Protein AF-A0A959Y6J8-F1 (afdb_monomer_lite)

Secondary structure (DSSP, 8-state):
-PPPPGGGGSEEEEEE--SSTTSPP-EEEEEEEEEETTEEEEEEETTEEPEEEEEE-SSSS-EEEEE-

pLDDT: mean 92.74, std 6.23, range [63.09, 97.69]

Sequence (68 aa):
SQAPDPAVLVGEGQVDLRPKPDAEPYCQKLIVTEVNDSSFTGTFYYDSEIQEARFNVDWGGLTIAFVT

Structure (mmCIF, N/CA/C/O backbone):
data_AF-A0A959Y6J8-F1
#
_entry.id   AF-A0A959Y6J8-F1
#
loop_
_atom_site.group_PDB
_atom_site.id
_atom_site.type_symbol
_atom_site.label_atom_id
_atom_site.label_alt_id
_atom_site.label_comp_id
_atom_site.label_asym_id
_atom_site.label_entity_id
_atom_site.label_seq_id
_atom_site.pdbx_PDB_ins_code
_atom_site.Cartn_x
_atom_site.Cartn_y
_atom_site.Cartn_z
_atom_site.occupancy
_atom_site.B_iso_or_equiv
_atom_site.auth_seq_id
_atom_site.auth_comp_id
_atom_site.auth_asym_id
_atom_site.auth_atom_id
_atom_site.pdbx_PDB_model_num
ATOM 1 N N . SER A 1 1 ? -18.848 -13.135 -9.694 1.00 63.09 1 SER A N 1
ATOM 2 C CA . SER A 1 1 ? -17.537 -13.261 -9.029 1.00 63.09 1 SER A CA 1
ATOM 3 C C . SER A 1 1 ? -17.662 -12.655 -7.647 1.00 63.09 1 SER A C 1
ATOM 5 O O . SER A 1 1 ? -18.408 -11.696 -7.493 1.00 63.09 1 SER A O 1
ATOM 7 N N . GLN A 1 2 ? -17.021 -13.241 -6.641 1.00 72.75 2 GLN A N 1
ATOM 8 C CA . GLN A 1 2 ? -16.944 -12.639 -5.309 1.00 72.75 2 GLN A CA 1
ATOM 9 C C . GLN A 1 2 ? -15.900 -11.515 -5.346 1.00 72.75 2 GLN A C 1
ATOM 11 O O . GLN A 1 2 ? -14.855 -11.695 -5.975 1.00 72.75 2 GLN A O 1
ATOM 16 N N . ALA A 1 3 ? -16.201 -10.363 -4.741 1.00 79.81 3 ALA A N 1
ATOM 17 C CA . ALA A 1 3 ? -15.222 -9.290 -4.585 1.00 79.81 3 ALA A CA 1
ATOM 18 C C . ALA A 1 3 ? -14.037 -9.793 -3.733 1.00 79.81 3 ALA A C 1
ATOM 20 O O . ALA A 1 3 ? -14.260 -10.592 -2.817 1.00 79.81 3 ALA A O 1
ATOM 21 N N . PRO A 1 4 ? -12.792 -9.392 -4.040 1.00 86.69 4 PRO A N 1
ATOM 22 C CA . PRO A 1 4 ? -11.631 -9.796 -3.254 1.00 86.69 4 PRO A CA 1
ATOM 23 C C . PRO A 1 4 ? -11.748 -9.306 -1.804 1.00 86.69 4 PRO A C 1
ATOM 25 O O . PRO A 1 4 ? -12.216 -8.198 -1.557 1.00 86.69 4 PRO A O 1
ATOM 28 N N . ASP A 1 5 ? -11.313 -10.135 -0.855 1.00 90.81 5 ASP A N 1
ATOM 29 C CA . ASP A 1 5 ? -11.239 -9.769 0.562 1.00 90.81 5 ASP A CA 1
ATOM 30 C C . ASP A 1 5 ? -10.036 -8.834 0.784 1.00 90.81 5 ASP A C 1
ATOM 32 O O . ASP A 1 5 ? -8.905 -9.265 0.541 1.00 90.81 5 ASP A O 1
ATOM 36 N N . PRO A 1 6 ? -10.229 -7.576 1.228 1.00 91.12 6 PRO A N 1
ATOM 37 C CA . PRO A 1 6 ? -9.130 -6.633 1.416 1.00 91.12 6 PRO A CA 1
ATOM 38 C C . PRO A 1 6 ? -8.155 -7.063 2.523 1.00 91.12 6 PRO A C 1
ATOM 40 O O . PRO A 1 6 ? -7.015 -6.602 2.517 1.00 91.12 6 PRO A O 1
ATOM 43 N N . ALA A 1 7 ? -8.531 -7.994 3.413 1.00 93.56 7 ALA A N 1
ATOM 44 C CA . ALA A 1 7 ? -7.628 -8.560 4.417 1.00 93.56 7 ALA A CA 1
ATOM 45 C C . ALA A 1 7 ? -6.390 -9.246 3.804 1.00 93.56 7 ALA A C 1
ATOM 47 O O . ALA A 1 7 ? -5.372 -9.387 4.478 1.00 93.56 7 ALA A O 1
ATOM 48 N N . VAL A 1 8 ? -6.439 -9.607 2.514 1.00 92.50 8 VAL A N 1
ATOM 49 C CA . VAL A 1 8 ? -5.290 -10.123 1.749 1.00 92.50 8 VAL A CA 1
ATOM 50 C C . VAL A 1 8 ? -4.106 -9.151 1.687 1.00 92.50 8 VAL A C 1
ATOM 52 O O . VAL A 1 8 ? -2.989 -9.582 1.415 1.00 92.50 8 VAL A O 1
ATOM 55 N N . LEU A 1 9 ? -4.325 -7.852 1.924 1.00 94.06 9 LEU A N 1
ATOM 56 C CA . LEU A 1 9 ? -3.2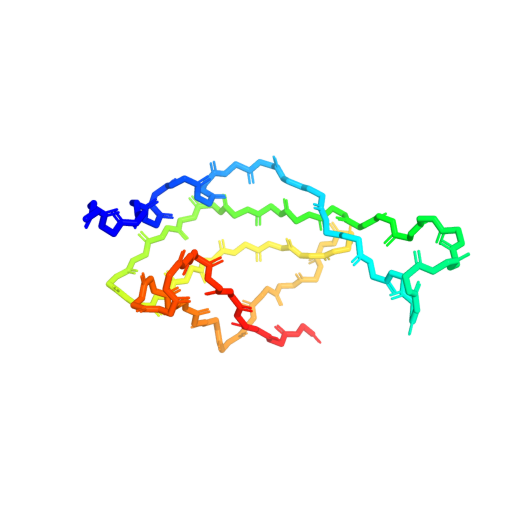42 -6.868 1.937 1.00 94.06 9 LEU A CA 1
ATOM 57 C C . LEU A 1 9 ? -2.295 -7.063 3.119 1.00 94.06 9 LEU A C 1
ATOM 59 O O . LEU A 1 9 ? -1.125 -6.729 2.980 1.00 94.06 9 LEU A O 1
ATOM 63 N N . VAL A 1 10 ? -2.781 -7.573 4.258 1.00 97.31 10 VAL A N 1
ATOM 64 C CA . VAL A 1 10 ? -1.998 -7.657 5.498 1.00 97.31 10 VAL A CA 1
ATOM 65 C C . VAL A 1 10 ? -0.790 -8.572 5.307 1.00 97.31 10 VAL A C 1
ATOM 67 O O . VAL A 1 10 ? -0.925 -9.750 4.977 1.00 97.31 10 VAL A O 1
ATOM 70 N N . GLY A 1 11 ? 0.398 -8.032 5.571 1.00 96.75 11 GLY A N 1
ATOM 71 C CA . GLY A 1 11 ? 1.672 -8.721 5.418 1.00 96.75 11 GLY A CA 1
ATOM 72 C C . GLY A 1 11 ? 2.686 -7.923 4.606 1.00 96.75 11 GLY A C 1
ATOM 73 O O . GLY A 1 11 ? 2.558 -6.716 4.399 1.00 96.75 11 GLY A O 1
ATOM 74 N N . GLU A 1 12 ? 3.733 -8.618 4.167 1.00 96.50 12 GLU A N 1
ATOM 75 C CA . GLU A 1 12 ? 4.758 -8.050 3.296 1.00 96.50 12 GLU A CA 1
ATOM 76 C C . GLU A 1 12 ? 4.447 -8.360 1.831 1.00 96.50 12 GLU A C 1
ATOM 78 O O . GLU A 1 12 ? 4.179 -9.504 1.461 1.00 96.50 12 GLU A O 1
ATOM 83 N N . GLY A 1 13 ? 4.538 -7.337 0.989 1.00 93.81 13 GLY A N 1
ATOM 84 C CA . GLY A 1 13 ? 4.367 -7.424 -0.452 1.00 93.81 13 GLY A CA 1
ATOM 85 C C . GLY A 1 13 ? 5.443 -6.653 -1.208 1.00 93.81 13 GLY A C 1
ATOM 86 O O . GLY A 1 13 ? 6.266 -5.932 -0.635 1.00 93.81 13 GLY A O 1
ATOM 87 N N . GLN A 1 14 ? 5.425 -6.808 -2.530 1.00 94.25 14 GLN A N 1
ATOM 88 C CA . GLN A 1 14 ? 6.262 -6.046 -3.449 1.00 94.25 14 GLN A CA 1
ATOM 89 C C . GLN A 1 14 ? 5.385 -5.323 -4.467 1.00 94.25 14 GLN A C 1
ATOM 91 O O . GLN A 1 14 ? 4.504 -5.932 -5.072 1.00 94.25 14 GLN A O 1
ATOM 96 N N . VAL A 1 15 ? 5.648 -4.033 -4.667 1.00 93.19 15 VAL A N 1
ATOM 97 C CA . VAL A 1 15 ? 4.995 -3.205 -5.686 1.00 93.19 15 VAL A CA 1
ATOM 98 C C . VAL A 1 15 ? 5.999 -2.914 -6.787 1.00 93.19 15 VAL A C 1
ATOM 100 O O . VAL A 1 15 ? 7.063 -2.361 -6.521 1.00 93.19 15 VAL A O 1
ATOM 103 N N . ASP A 1 16 ? 5.663 -3.277 -8.020 1.00 95.12 16 ASP A N 1
ATOM 104 C CA . ASP A 1 16 ? 6.478 -2.966 -9.191 1.00 95.12 16 ASP A CA 1
ATOM 105 C C . ASP A 1 16 ? 6.136 -1.570 -9.723 1.00 95.12 16 ASP A C 1
ATOM 107 O O . ASP A 1 16 ? 5.033 -1.324 -10.209 1.00 95.12 16 ASP A O 1
ATOM 111 N N . LEU A 1 17 ? 7.095 -0.655 -9.618 1.00 93.38 17 LEU A N 1
ATOM 112 C CA . LEU A 1 17 ? 6.982 0.747 -10.010 1.00 93.38 17 LEU A CA 1
ATOM 113 C C . LEU A 1 17 ? 7.645 1.027 -11.362 1.00 93.38 17 LEU A C 1
ATOM 115 O O . LEU A 1 17 ? 8.067 2.158 -11.627 1.00 93.38 17 LEU A O 1
ATOM 119 N N . ARG A 1 18 ? 7.792 0.011 -12.221 1.00 96.75 18 ARG A N 1
ATOM 120 C CA . ARG A 1 18 ? 8.337 0.222 -13.564 1.00 96.75 18 ARG A CA 1
ATOM 121 C C . ARG A 1 18 ? 7.537 1.320 -14.295 1.00 96.75 18 ARG A C 1
ATOM 123 O O . ARG A 1 18 ? 6.306 1.275 -14.317 1.00 96.75 18 ARG A O 1
ATOM 130 N N . PRO A 1 19 ? 8.196 2.301 -14.940 1.00 94.75 19 PRO A N 1
ATOM 131 C CA . PRO A 1 19 ? 7.503 3.435 -15.564 1.00 94.75 19 PRO A CA 1
ATOM 132 C C . PRO A 1 19 ? 6.742 3.051 -16.842 1.00 94.75 19 PRO A C 1
ATOM 134 O O . PRO A 1 19 ? 5.970 3.845 -17.375 1.00 94.75 19 PRO A O 1
ATOM 137 N N . LYS A 1 20 ? 6.997 1.849 -17.369 1.00 96.50 20 LYS A N 1
ATOM 138 C CA . LYS A 1 20 ? 6.376 1.281 -18.566 1.00 96.50 20 LYS A CA 1
ATOM 139 C C . LYS A 1 20 ? 6.439 -0.254 -18.513 1.00 96.50 20 LYS A C 1
ATOM 141 O O . LYS A 1 20 ? 7.352 -0.782 -17.878 1.00 96.50 20 LYS A O 1
ATOM 146 N N . PRO A 1 21 ? 5.525 -0.982 -19.183 1.00 94.69 21 PRO A N 1
ATOM 147 C CA . PRO A 1 21 ? 5.436 -2.443 -19.073 1.00 94.69 21 PRO A CA 1
ATOM 148 C C . PRO A 1 21 ? 6.714 -3.206 -19.461 1.00 94.69 21 PRO A C 1
ATOM 150 O O . PRO A 1 21 ? 7.006 -4.251 -18.885 1.00 94.69 21 PRO A O 1
ATOM 153 N N . ASP A 1 22 ? 7.477 -2.671 -20.415 1.00 96.19 22 ASP A N 1
ATOM 154 C CA . ASP A 1 22 ? 8.699 -3.258 -20.978 1.00 96.19 22 ASP A CA 1
ATOM 155 C C . ASP A 1 22 ? 9.993 -2.788 -20.289 1.00 96.19 22 ASP A C 1
ATOM 157 O O . ASP A 1 22 ? 11.077 -3.188 -20.706 1.00 96.19 22 ASP A O 1
ATOM 161 N N . ALA A 1 23 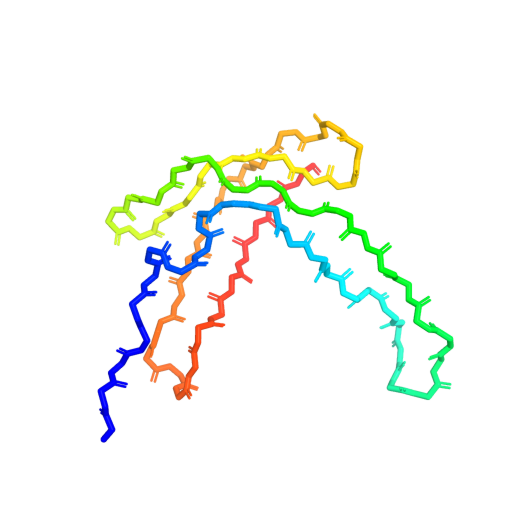? 9.915 -1.921 -19.274 1.00 97.62 23 ALA A N 1
ATOM 162 C CA . ALA A 1 23 ? 11.083 -1.570 -18.472 1.00 97.62 23 ALA A CA 1
ATOM 163 C C . ALA A 1 23 ? 11.453 -2.707 -17.510 1.00 97.62 23 ALA A C 1
ATOM 165 O O . ALA A 1 23 ? 10.615 -3.543 -17.159 1.00 97.62 23 ALA A O 1
ATOM 166 N N . GLU A 1 24 ? 12.709 -2.697 -17.060 1.00 97.44 24 GLU A N 1
ATOM 167 C CA . GLU A 1 24 ? 13.164 -3.589 -15.996 1.00 97.44 24 GLU A CA 1
ATOM 168 C C . GLU A 1 24 ? 12.283 -3.433 -14.741 1.00 97.44 24 GLU A C 1
ATOM 170 O O . GLU A 1 24 ? 11.873 -2.307 -14.426 1.00 97.44 24 GLU A O 1
ATOM 175 N N . PRO A 1 25 ? 11.982 -4.534 -14.024 1.00 96.69 25 PRO A N 1
ATOM 176 C CA . PRO A 1 25 ? 11.197 -4.478 -12.798 1.00 96.69 25 PRO A CA 1
ATOM 177 C C . PRO A 1 25 ? 11.811 -3.508 -11.785 1.00 96.69 25 PRO A C 1
ATOM 179 O O . PRO A 1 25 ? 13.009 -3.572 -11.500 1.00 96.69 25 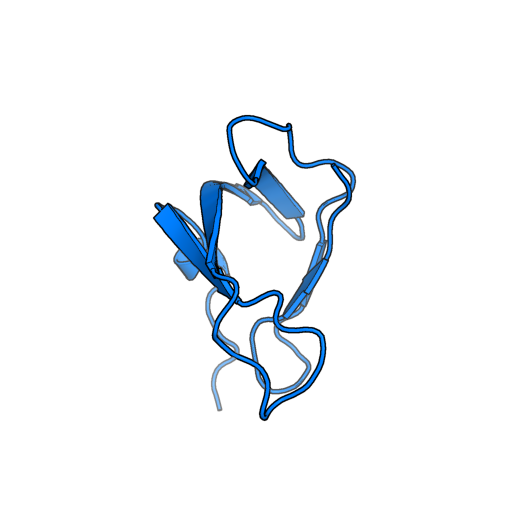PRO A O 1
ATOM 182 N N . TYR A 1 26 ? 10.979 -2.655 -11.190 1.00 95.31 26 TYR A N 1
ATOM 183 C CA . TYR A 1 26 ? 11.393 -1.768 -10.106 1.00 95.31 26 TYR A CA 1
ATOM 184 C C . TYR A 1 26 ? 10.549 -2.049 -8.864 1.00 95.31 26 TYR A C 1
ATOM 186 O O . TYR A 1 26 ? 9.622 -1.315 -8.535 1.00 95.31 26 TYR A O 1
ATOM 194 N N . CYS A 1 27 ? 10.852 -3.163 -8.197 1.00 94.38 27 CYS A N 1
ATOM 195 C CA . CYS A 1 27 ? 10.077 -3.647 -7.059 1.00 94.38 27 CYS A CA 1
ATOM 196 C C . CYS A 1 27 ? 10.465 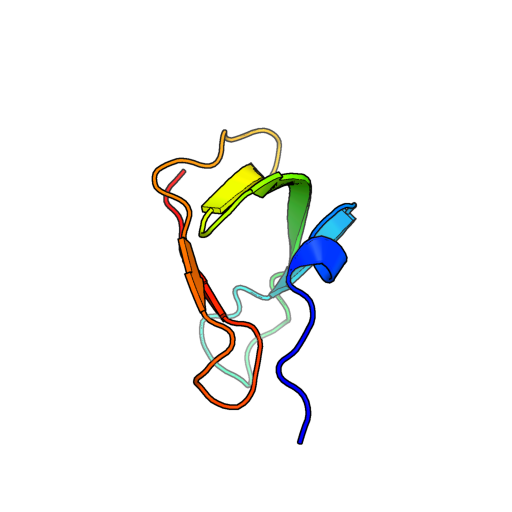-2.941 -5.753 1.00 94.38 27 CYS A C 1
ATOM 198 O O . CYS A 1 27 ? 11.636 -2.933 -5.374 1.00 94.38 27 CYS A O 1
ATOM 200 N N . GLN A 1 28 ? 9.472 -2.413 -5.040 1.00 94.69 28 GLN A N 1
ATOM 201 C CA . GLN A 1 28 ? 9.607 -1.795 -3.721 1.00 94.69 28 GLN A CA 1
ATOM 202 C C . GLN A 1 28 ? 8.816 -2.560 -2.669 1.00 94.69 28 GLN A C 1
ATOM 204 O O . GLN A 1 28 ? 7.759 -3.117 -2.969 1.00 94.69 28 GLN A O 1
ATOM 209 N N . LYS A 1 29 ? 9.328 -2.592 -1.435 1.00 95.88 29 LYS A N 1
ATOM 210 C CA . LYS A 1 29 ? 8.654 -3.263 -0.323 1.00 95.88 29 LYS A CA 1
ATOM 211 C C . LYS A 1 29 ? 7.425 -2.457 0.099 1.00 95.88 29 LYS A C 1
ATOM 213 O O . LYS A 1 29 ? 7.491 -1.238 0.240 1.00 95.88 29 LYS A O 1
ATOM 218 N N . LEU A 1 30 ? 6.323 -3.163 0.316 1.00 96.56 30 LEU A N 1
ATOM 219 C CA . LEU A 1 30 ? 5.111 -2.665 0.952 1.00 96.56 30 LEU A CA 1
ATOM 220 C C . LEU A 1 30 ? 4.849 -3.540 2.176 1.00 96.56 30 LEU A C 1
ATOM 222 O O . LEU A 1 30 ? 4.817 -4.762 2.056 1.00 96.56 30 LEU A O 1
ATOM 226 N N . ILE A 1 31 ? 4.674 -2.935 3.343 1.00 97.31 31 ILE A N 1
ATOM 227 C CA . ILE A 1 31 ? 4.267 -3.642 4.557 1.00 97.31 31 ILE A CA 1
ATOM 228 C C . ILE A 1 31 ? 2.915 -3.088 4.953 1.00 97.31 31 ILE A C 1
ATOM 230 O O . ILE A 1 31 ? 2.821 -1.905 5.252 1.00 97.31 31 ILE A O 1
ATOM 234 N N . VAL A 1 32 ? 1.885 -3.927 4.980 1.00 97.38 32 VAL A N 1
ATOM 235 C CA . VAL A 1 32 ? 0.564 -3.552 5.492 1.00 97.38 32 VAL A CA 1
ATOM 236 C C . VAL A 1 32 ? 0.351 -4.255 6.820 1.00 97.38 32 VAL A C 1
ATOM 238 O O . VAL A 1 32 ? 0.411 -5.481 6.907 1.00 97.38 32 VAL A O 1
ATOM 241 N N . THR A 1 33 ? 0.109 -3.477 7.865 1.00 97.50 33 THR A N 1
ATOM 242 C CA . THR A 1 33 ? -0.060 -3.985 9.230 1.00 97.50 33 THR A CA 1
ATOM 243 C C . THR A 1 33 ? -1.519 -4.192 9.602 1.00 97.50 33 THR A C 1
ATOM 245 O O . THR A 1 33 ? -1.830 -5.081 10.389 1.00 97.50 33 THR A O 1
ATOM 248 N N . GLU A 1 34 ? -2.416 -3.388 9.037 1.00 97.06 34 GLU A N 1
ATOM 249 C CA . GLU A 1 34 ? -3.840 -3.435 9.345 1.00 97.06 34 GLU A CA 1
ATOM 250 C C . GLU A 1 34 ? -4.660 -2.983 8.139 1.00 97.06 34 GLU A C 1
ATOM 252 O O . GLU A 1 34 ? -4.260 -2.089 7.391 1.00 97.06 34 GLU A O 1
ATOM 257 N N . VAL A 1 35 ? -5.832 -3.589 7.983 1.00 96.44 35 VAL A N 1
ATOM 258 C CA . VAL A 1 35 ? -6.880 -3.171 7.055 1.00 96.44 35 VAL A CA 1
ATOM 259 C C . VAL A 1 35 ? -8.119 -2.874 7.888 1.00 96.44 35 VAL A C 1
ATOM 261 O O . VAL A 1 35 ? -8.497 -3.667 8.748 1.00 96.44 35 VAL A O 1
ATOM 264 N N . ASN A 1 36 ? -8.747 -1.736 7.630 1.00 90.06 36 ASN A N 1
ATOM 265 C CA . ASN A 1 36 ? -9.996 -1.305 8.252 1.00 90.06 36 ASN A CA 1
ATOM 266 C C . ASN A 1 36 ? -11.000 -0.896 7.162 1.00 90.06 36 ASN A C 1
ATOM 268 O O . ASN A 1 36 ? -10.664 -0.955 5.983 1.00 90.06 36 ASN A O 1
ATOM 272 N N . ASP A 1 37 ? -12.226 -0.525 7.546 1.00 84.56 37 ASP A N 1
ATOM 273 C CA . ASP A 1 37 ? -13.409 -0.360 6.676 1.00 84.56 37 ASP A CA 1
ATOM 274 C C . ASP A 1 37 ? -13.126 -0.027 5.196 1.00 84.56 37 ASP A C 1
ATOM 276 O O . ASP A 1 37 ? -13.577 -0.749 4.309 1.00 84.56 37 ASP A O 1
ATOM 280 N N . SER A 1 38 ? -12.372 1.045 4.915 1.00 86.94 38 SER A N 1
ATOM 281 C CA . SER A 1 38 ? -12.001 1.452 3.549 1.00 86.94 38 SER A CA 1
ATOM 282 C C . SER A 1 38 ? -10.553 1.951 3.415 1.00 86.94 38 SER A C 1
ATOM 284 O O . SER A 1 38 ? -10.248 2.748 2.521 1.00 86.94 38 SER A O 1
ATOM 286 N N . SER A 1 39 ? -9.672 1.576 4.344 1.00 95.69 39 SER A N 1
ATOM 287 C CA . SER A 1 39 ? -8.287 2.055 4.414 1.00 95.69 39 SER A CA 1
ATOM 288 C C . SER A 1 39 ? -7.353 0.970 4.965 1.00 95.69 39 SER A C 1
ATOM 290 O O . SER A 1 39 ? -7.776 -0.112 5.368 1.00 95.69 39 SER A O 1
ATOM 292 N N . PHE A 1 40 ? -6.053 1.236 4.938 1.00 96.88 40 PHE A N 1
ATOM 293 C CA . PHE A 1 40 ? -5.031 0.357 5.497 1.00 96.88 40 PHE A CA 1
ATOM 294 C C . PHE A 1 40 ? -3.884 1.179 6.090 1.00 96.88 40 PHE A C 1
ATOM 296 O O . PHE A 1 40 ? -3.733 2.358 5.769 1.00 96.88 40 PHE A O 1
ATOM 303 N N . THR A 1 41 ? -3.102 0.574 6.979 1.00 97.56 41 THR A N 1
ATOM 304 C CA . THR A 1 41 ? -1.919 1.186 7.602 1.00 97.56 41 THR A CA 1
ATOM 305 C C . THR A 1 41 ? -0.678 0.365 7.290 1.00 97.56 41 THR A C 1
ATOM 307 O O . THR A 1 41 ? -0.768 -0.838 7.026 1.00 97.56 41 THR A O 1
ATOM 310 N N . GLY A 1 42 ? 0.487 1.011 7.286 1.00 96.75 42 GLY A N 1
ATOM 311 C CA . GLY A 1 42 ? 1.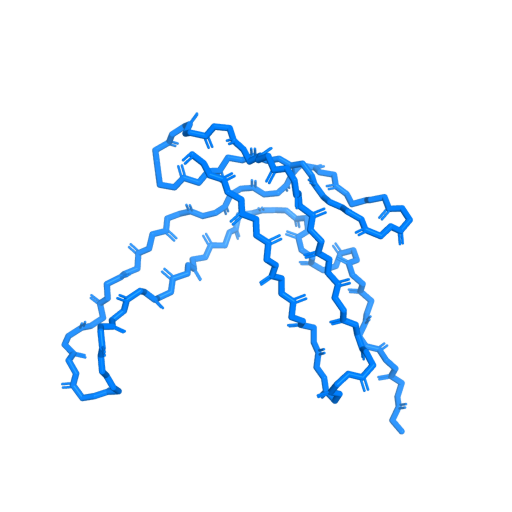716 0.345 6.889 1.00 96.75 42 GLY A CA 1
ATOM 312 C C . GLY A 1 42 ? 2.860 1.282 6.529 1.00 96.75 42 GLY A C 1
ATOM 313 O O . GLY A 1 42 ? 2.796 2.490 6.767 1.00 96.75 42 GLY A O 1
ATOM 314 N N . THR A 1 43 ? 3.890 0.711 5.911 1.00 97.69 43 THR A N 1
ATOM 315 C CA . THR A 1 43 ? 5.048 1.438 5.380 1.00 97.69 43 THR A CA 1
ATOM 316 C C . THR A 1 43 ? 5.351 1.046 3.938 1.00 97.69 43 THR A C 1
ATOM 318 O O . THR A 1 43 ? 5.019 -0.051 3.475 1.00 97.69 43 THR A O 1
ATOM 321 N N . PHE A 1 44 ? 5.998 1.955 3.213 1.00 96.19 44 PHE A N 1
ATOM 322 C CA . PHE A 1 44 ? 6.414 1.757 1.828 1.00 96.19 44 PHE A CA 1
ATOM 323 C C . PHE A 1 44 ? 7.881 2.151 1.603 1.00 96.19 44 PHE A C 1
ATOM 325 O O . PHE A 1 44 ? 8.447 2.955 2.350 1.00 96.19 44 PHE A O 1
ATOM 332 N N . TYR A 1 45 ? 8.485 1.593 0.546 1.00 86.44 45 TYR A N 1
ATOM 333 C CA . TYR A 1 45 ? 9.915 1.680 0.223 1.00 86.44 45 TYR A CA 1
ATOM 334 C C . TYR A 1 45 ? 10.805 1.076 1.315 1.00 86.44 45 TYR A C 1
ATOM 336 O O . TYR A 1 45 ? 11.090 -0.121 1.292 1.00 86.44 45 TYR A O 1
ATOM 344 N N . TYR A 1 46 ? 11.257 1.923 2.240 1.00 77.94 46 TYR A N 1
ATOM 345 C CA . TYR A 1 46 ? 12.105 1.564 3.367 1.00 77.94 46 TYR A CA 1
ATOM 346 C C . TYR A 1 46 ? 11.239 1.531 4.624 1.00 77.94 46 TYR A C 1
ATOM 348 O O . TYR A 1 46 ? 10.875 0.448 5.060 1.00 77.94 46 TYR A O 1
ATOM 356 N N . ASP A 1 47 ? 10.831 2.704 5.119 1.00 86.06 47 ASP A N 1
ATOM 357 C CA . ASP A 1 47 ? 9.986 2.864 6.311 1.00 86.06 47 ASP A CA 1
ATOM 358 C C . ASP A 1 47 ? 9.097 4.124 6.223 1.00 86.06 47 ASP A C 1
ATOM 360 O O . ASP A 1 47 ? 8.685 4.676 7.243 1.00 86.06 47 ASP A O 1
ATOM 364 N N . SER A 1 48 ? 8.816 4.624 5.012 1.00 95.50 48 SER A N 1
ATOM 365 C CA . SER A 1 48 ? 7.940 5.790 4.854 1.00 95.50 48 SER A CA 1
ATOM 366 C C . SER A 1 48 ? 6.513 5.410 5.227 1.00 95.50 48 SER A C 1
ATOM 368 O O . SER A 1 48 ? 5.971 4.442 4.689 1.00 95.50 48 SER A O 1
ATOM 370 N N . GLU A 1 49 ? 5.915 6.163 6.145 1.00 97.38 49 GLU A N 1
ATOM 371 C CA . GLU A 1 49 ? 4.564 5.903 6.632 1.00 97.38 49 GLU A CA 1
ATOM 372 C C . GLU A 1 49 ? 3.531 6.136 5.528 1.00 97.38 49 GLU A C 1
ATOM 374 O O . GLU A 1 49 ? 3.555 7.146 4.824 1.00 97.38 49 GLU A O 1
ATOM 379 N N . ILE A 1 50 ? 2.610 5.188 5.392 1.00 97.19 50 ILE A N 1
ATOM 380 C CA . ILE A 1 50 ? 1.491 5.286 4.464 1.00 97.19 50 ILE A CA 1
ATOM 381 C C . ILE A 1 50 ? 0.447 6.251 5.028 1.00 97.19 50 ILE A C 1
ATOM 383 O O . ILE A 1 50 ? -0.060 6.062 6.132 1.00 97.19 50 ILE A O 1
ATOM 387 N N . GLN A 1 51 ? 0.070 7.245 4.230 1.00 96.69 51 GLN A N 1
ATOM 388 C CA . GLN A 1 51 ? -0.954 8.234 4.554 1.00 96.69 51 GLN A CA 1
ATOM 389 C C . GLN A 1 51 ? -2.077 8.226 3.512 1.00 96.69 51 GLN A C 1
ATOM 391 O O . GLN A 1 51 ? -1.908 7.777 2.377 1.00 96.69 51 GLN A O 1
ATOM 396 N N . GLU A 1 52 ? -3.250 8.723 3.915 1.00 96.62 52 GLU A N 1
ATOM 397 C CA . GLU A 1 52 ? -4.441 8.864 3.058 1.00 96.62 52 GLU A CA 1
ATOM 398 C C . GLU A 1 52 ? -4.824 7.590 2.280 1.00 96.62 52 GLU A C 1
ATOM 400 O O . GLU A 1 52 ? -5.374 7.646 1.180 1.00 96.62 52 GLU A O 1
ATOM 405 N N . ALA A 1 53 ? -4.553 6.423 2.866 1.00 96.94 53 ALA A N 1
ATOM 406 C CA . ALA A 1 53 ? -4.775 5.144 2.220 1.00 96.94 53 ALA A CA 1
ATOM 407 C C . ALA A 1 53 ? -6.254 4.891 1.887 1.00 96.94 53 ALA A C 1
ATOM 409 O O . ALA A 1 53 ? -7.177 5.202 2.650 1.00 96.94 53 ALA A O 1
ATOM 410 N N . ARG A 1 54 ? -6.475 4.293 0.718 1.00 96.12 54 ARG A N 1
ATOM 411 C CA . ARG 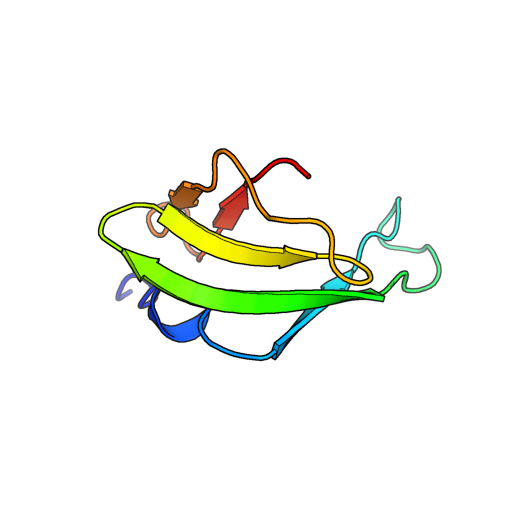A 1 54 ? -7.774 3.842 0.216 1.00 96.12 54 ARG A CA 1
ATOM 412 C C . ARG A 1 54 ? -7.601 2.535 -0.537 1.00 96.12 54 ARG A C 1
ATOM 414 O O . ARG A 1 54 ? -6.604 2.345 -1.233 1.00 96.12 54 ARG A O 1
ATOM 421 N N . PHE A 1 55 ? -8.607 1.674 -0.464 1.00 94.62 55 PHE A N 1
ATOM 422 C CA . PHE A 1 55 ? -8.721 0.533 -1.364 1.00 94.62 55 PHE A CA 1
ATOM 423 C C . PHE A 1 55 ? -10.102 0.472 -2.019 1.00 94.62 55 PHE A C 1
ATOM 425 O O . PHE A 1 55 ? -11.071 1.047 -1.525 1.00 94.62 55 PHE A O 1
ATOM 432 N N . ASN A 1 56 ? -10.183 -0.225 -3.148 1.00 92.56 56 ASN A N 1
ATOM 433 C CA . ASN A 1 56 ? -11.410 -0.465 -3.898 1.00 92.56 56 ASN A CA 1
ATOM 434 C C . ASN A 1 56 ? -11.417 -1.914 -4.404 1.00 92.56 56 ASN A C 1
ATOM 436 O O . ASN A 1 56 ? -10.428 -2.360 -4.984 1.00 92.56 56 ASN A O 1
ATOM 440 N N . VAL A 1 57 ? -12.520 -2.632 -4.181 1.00 90.88 57 VAL A N 1
ATOM 441 C CA . VAL A 1 57 ? -12.721 -4.037 -4.588 1.00 90.88 57 VAL A CA 1
ATOM 442 C C . VAL A 1 57 ? -13.764 -4.205 -5.702 1.00 90.88 57 VAL A C 1
ATOM 444 O O . VAL A 1 57 ? -13.950 -5.306 -6.222 1.00 90.88 57 VAL A O 1
ATOM 447 N N . ASP A 1 58 ? -14.428 -3.120 -6.099 1.00 88.12 58 ASP A N 1
ATOM 448 C CA . ASP A 1 58 ? -15.569 -3.126 -7.018 1.00 88.12 58 ASP A CA 1
ATOM 449 C C . ASP A 1 58 ? -15.146 -3.096 -8.494 1.00 88.12 58 ASP A C 1
ATOM 451 O O . ASP A 1 58 ? -15.928 -3.431 -9.384 1.00 88.12 58 ASP A O 1
ATOM 455 N N . TRP A 1 59 ? -13.897 -2.728 -8.792 1.00 84.19 59 TRP A N 1
ATOM 456 C CA . TRP A 1 59 ? -13.386 -2.571 -10.163 1.00 84.19 59 TRP A CA 1
ATOM 457 C C . TRP A 1 59 ? -12.862 -3.877 -10.783 1.00 84.19 59 TRP A C 1
ATOM 459 O O . TRP A 1 59 ? -11.950 -3.872 -11.607 1.00 84.19 59 TRP A O 1
ATOM 469 N N . GLY A 1 60 ? -13.433 -5.018 -10.389 1.00 84.44 60 GLY A N 1
ATOM 470 C CA . GLY A 1 60 ? -13.024 -6.342 -10.874 1.00 84.44 60 GLY A CA 1
ATOM 471 C C . GLY A 1 60 ? -11.720 -6.869 -10.263 1.00 84.44 60 GLY A C 1
ATOM 472 O O . GLY A 1 60 ? -11.259 -7.941 -10.650 1.00 84.44 60 GLY A O 1
ATOM 473 N N . GLY A 1 61 ? -11.152 -6.146 -9.296 1.00 89.06 61 GLY A N 1
ATOM 474 C CA . GLY A 1 61 ? -9.947 -6.497 -8.556 1.00 89.06 61 GLY A CA 1
ATOM 475 C C . GLY A 1 61 ? -9.727 -5.550 -7.377 1.00 89.06 61 GLY A C 1
ATOM 476 O O . GLY A 1 61 ? -10.417 -4.539 -7.250 1.00 89.06 61 GLY A O 1
ATOM 477 N N . LEU A 1 62 ? -8.764 -5.886 -6.519 1.00 91.25 62 LEU A N 1
ATOM 478 C CA . LEU A 1 62 ? -8.356 -5.048 -5.397 1.00 91.25 62 LEU A CA 1
ATOM 479 C C . LEU A 1 62 ? -7.351 -3.999 -5.882 1.00 91.25 62 LEU A C 1
ATOM 481 O O . LEU A 1 62 ? -6.259 -4.340 -6.330 1.00 91.25 62 LEU A O 1
ATOM 485 N N . THR A 1 63 ? -7.728 -2.730 -5.784 1.00 93.62 63 THR A N 1
ATOM 486 C CA . THR A 1 63 ? -6.888 -1.577 -6.129 1.00 93.62 63 THR A CA 1
ATOM 487 C C . THR A 1 63 ? -6.595 -0.780 -4.868 1.00 93.62 63 THR A C 1
ATOM 489 O O . THR A 1 63 ? -7.503 -0.575 -4.066 1.00 93.62 63 THR A O 1
ATOM 492 N N . ILE A 1 64 ? -5.360 -0.304 -4.706 1.00 94.38 64 ILE A N 1
ATOM 493 C CA . ILE A 1 64 ? -4.947 0.538 -3.577 1.00 94.38 64 ILE A CA 1
ATOM 494 C C . ILE A 1 64 ? -4.406 1.883 -4.066 1.00 94.38 64 ILE A C 1
ATOM 496 O O . ILE A 1 64 ? -3.819 1.968 -5.144 1.00 94.38 64 ILE A O 1
ATOM 500 N N . ALA A 1 65 ? -4.592 2.923 -3.259 1.00 95.44 65 ALA A N 1
ATOM 501 C CA . ALA A 1 65 ? -4.000 4.242 -3.446 1.00 95.44 65 ALA A CA 1
ATOM 502 C C . ALA A 1 65 ? -3.608 4.821 -2.084 1.00 95.44 65 ALA A C 1
ATOM 504 O O . ALA A 1 65 ? -4.313 4.607 -1.100 1.00 95.44 65 ALA A O 1
ATOM 505 N N . PHE A 1 66 ? -2.483 5.527 -2.031 1.00 95.81 66 PHE A N 1
ATOM 506 C CA . PHE A 1 66 ? -1.951 6.142 -0.818 1.00 95.81 66 PHE A CA 1
ATOM 507 C C . PHE A 1 66 ? -0.890 7.196 -1.166 1.00 95.81 66 PHE A C 1
ATOM 509 O O . PHE A 1 66 ? -0.441 7.267 -2.313 1.00 95.81 66 PHE A O 1
ATOM 516 N N . VAL A 1 67 ? -0.477 7.986 -0.174 1.00 95.38 67 VAL A N 1
ATOM 517 C CA . VAL A 1 67 ? 0.682 8.891 -0.248 1.00 95.38 67 VAL A CA 1
ATOM 518 C C . VAL A 1 67 ? 1.713 8.523 0.824 1.00 95.38 67 VAL A C 1
ATOM 520 O O . VAL A 1 67 ? 1.374 7.862 1.805 1.00 95.38 67 VAL A O 1
ATOM 523 N N . THR A 1 68 ? 2.969 8.914 0.612 1.00 89.69 68 THR A N 1
ATOM 524 C CA . THR A 1 68 ? 4.116 8.705 1.520 1.00 89.69 68 THR A CA 1
ATOM 525 C C . THR A 1 68 ? 5.022 9.915 1.506 1.00 89.69 68 THR A C 1
ATOM 527 O O . THR A 1 68 ? 5.141 10.494 0.399 1.00 89.69 68 THR A O 1
#

Radius of gyration: 12.58 Å; chains: 1; bounding box: 31×22×30 Å

Foldseek 3Di:
DDFDDPCVLAAKDWDFPAVDPPDDTDIKIWHWHDDDDFATWTAIRPRHTWAPKGWDRPPVHIDIDTDD